Protein AF-A0A838L7D5-F1 (afdb_monomer)

Solvent-accessible surface area (backbone atoms only — not comparable to full-atom values): 5473 Å² total; per-residue (Å²): 139,84,92,75,84,77,70,86,81,80,83,78,78,87,61,82,58,65,66,62,51,52,50,50,54,49,51,53,55,47,52,52,54,34,38,75,68,65,76,38,53,61,68,57,52,37,51,53,38,52,52,53,40,52,53,53,51,52,51,35,68,75,69,67,53,58,72,66,60,54,50,52,54,46,50,53,40,50,50,52,35,50,53,46,51,51,60,57,77,74,108

Sequence (91 aa):
MNDNDQSPMQSLWSGPDPHGQAALLLVESLLHGLIEKRTLTIEEAVVIVDIAADVKAEIAADIGDAPHALQKSLSLLKSIAASLRHDLDGR

Structure (mmCIF, N/CA/C/O backbone):
data_AF-A0A838L7D5-F1
#
_entry.id   AF-A0A838L7D5-F1
#
loop_
_atom_site.group_PDB
_atom_site.id
_atom_site.type_symbol
_atom_site.label_atom_id
_atom_site.label_alt_id
_atom_site.label_comp_id
_atom_site.label_asym_id
_atom_site.label_entity_id
_atom_site.label_seq_id
_atom_site.pdbx_PDB_ins_code
_atom_site.Cartn_x
_atom_site.Cartn_y
_atom_site.Cartn_z
_atom_site.occupancy
_atom_site.B_iso_or_equiv
_atom_site.auth_seq_id
_atom_site.auth_comp_id
_atom_site.auth_asym_id
_atom_site.auth_atom_id
_atom_site.pdbx_PDB_model_num
ATOM 1 N N . MET A 1 1 ? 34.468 16.349 -37.630 1.00 41.72 1 MET A N 1
ATOM 2 C CA . MET A 1 1 ? 34.559 16.042 -36.190 1.00 41.72 1 MET A CA 1
ATOM 3 C C . MET A 1 1 ? 33.170 16.239 -35.606 1.00 41.72 1 MET A C 1
ATOM 5 O O . MET A 1 1 ? 32.627 17.316 -35.800 1.00 41.72 1 MET A O 1
ATOM 9 N N . ASN A 1 2 ? 32.564 15.200 -35.028 1.00 46.41 2 ASN A N 1
ATOM 10 C CA . ASN A 1 2 ? 31.268 15.292 -34.350 1.00 46.41 2 ASN A CA 1
ATOM 11 C C . ASN A 1 2 ? 31.547 15.226 -32.849 1.00 46.41 2 ASN A C 1
ATOM 13 O O . ASN A 1 2 ? 32.042 14.206 -32.374 1.00 46.41 2 ASN A O 1
ATOM 17 N N . ASP A 1 3 ? 31.316 16.336 -32.161 1.00 60.34 3 ASP A N 1
ATOM 18 C CA . ASP A 1 3 ? 31.534 16.493 -30.728 1.00 60.34 3 ASP A CA 1
ATOM 19 C C . ASP A 1 3 ? 30.225 16.133 -30.028 1.00 60.34 3 ASP A C 1
ATOM 21 O O . ASP A 1 3 ? 29.345 16.966 -29.827 1.00 60.34 3 ASP A O 1
ATOM 25 N N . ASN A 1 4 ? 30.031 14.838 -29.801 1.00 59.84 4 ASN A N 1
ATOM 26 C CA . ASN A 1 4 ? 28.867 14.328 -29.090 1.00 59.84 4 ASN A CA 1
ATOM 27 C C . ASN A 1 4 ? 29.335 13.314 -28.048 1.00 59.84 4 ASN A C 1
ATOM 29 O O . ASN A 1 4 ? 28.878 12.175 -28.005 1.00 59.84 4 ASN A O 1
ATOM 33 N N . ASP A 1 5 ? 30.281 13.745 -27.215 1.00 56.28 5 ASP A N 1
ATOM 34 C CA . ASP A 1 5 ? 30.702 13.018 -26.021 1.00 56.28 5 ASP A CA 1
ATOM 35 C C . ASP A 1 5 ? 29.786 13.391 -24.842 1.00 56.28 5 ASP A C 1
ATOM 37 O O . ASP A 1 5 ? 30.204 13.897 -23.799 1.00 56.28 5 ASP A O 1
ATOM 41 N N . GLN A 1 6 ? 28.474 13.196 -25.032 1.00 57.94 6 GLN A N 1
ATOM 42 C CA . GLN A 1 6 ? 27.507 13.270 -23.939 1.00 57.94 6 GLN A CA 1
ATOM 43 C C . GLN A 1 6 ? 27.714 12.041 -23.052 1.00 57.94 6 GLN A C 1
ATOM 45 O O . GLN A 1 6 ? 27.092 10.995 -23.230 1.00 57.94 6 GLN A O 1
ATOM 50 N N . SER A 1 7 ? 28.647 12.168 -22.110 1.00 54.28 7 SER A N 1
ATOM 51 C CA . SER A 1 7 ? 28.938 11.153 -21.105 1.00 54.28 7 SER A CA 1
ATOM 52 C C . SER A 1 7 ? 27.654 10.767 -20.350 1.00 54.28 7 SER A C 1
ATOM 54 O O . SER A 1 7 ? 26.977 11.652 -19.816 1.00 54.28 7 SER A O 1
ATOM 56 N N . PRO A 1 8 ? 27.311 9.472 -20.222 1.00 48.56 8 PRO A N 1
ATOM 57 C CA . PRO A 1 8 ? 26.155 9.026 -19.454 1.00 48.56 8 PRO A CA 1
ATOM 58 C C . PRO A 1 8 ? 26.488 9.042 -17.951 1.00 48.56 8 PRO A C 1
ATOM 60 O O . PRO A 1 8 ? 26.551 8.007 -17.298 1.00 48.56 8 PRO A O 1
ATOM 63 N N . MET A 1 9 ? 26.725 10.223 -17.375 1.00 45.34 9 MET A N 1
ATOM 64 C CA . MET A 1 9 ? 26.946 10.401 -15.929 1.00 45.34 9 MET A CA 1
ATOM 65 C C . MET A 1 9 ? 25.659 10.777 -15.173 1.00 45.34 9 MET A C 1
ATOM 67 O O . MET A 1 9 ? 25.712 11.465 -14.159 1.00 45.34 9 MET A O 1
ATOM 71 N N . GLN A 1 10 ? 24.485 10.321 -15.626 1.00 50.50 10 GLN A N 1
ATOM 72 C CA . GLN A 1 10 ? 23.222 10.523 -14.892 1.00 50.50 10 GLN A CA 1
ATOM 73 C C . GLN A 1 10 ? 22.804 9.361 -13.975 1.00 50.50 10 GLN A C 1
ATOM 75 O O . GLN A 1 10 ? 21.818 9.496 -13.261 1.00 50.50 10 GLN A O 1
ATOM 80 N N . SER A 1 11 ? 23.549 8.254 -13.890 1.00 48.47 11 SER A N 1
ATOM 81 C CA . SER A 1 11 ? 23.138 7.101 -13.064 1.00 48.47 11 SER A CA 1
ATO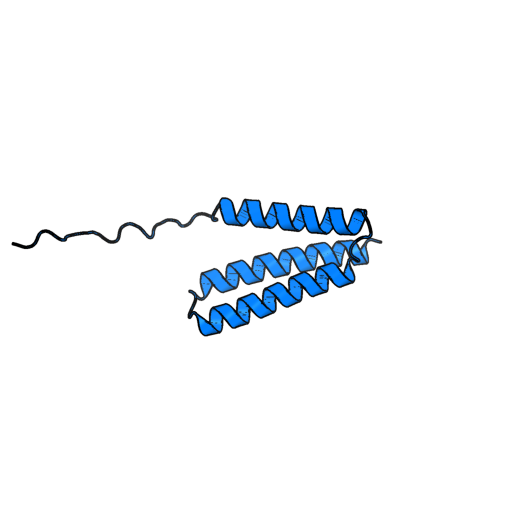M 82 C C . SER A 1 11 ? 24.016 6.878 -11.825 1.00 48.47 11 SER A C 1
ATOM 84 O O . SER A 1 11 ? 24.600 5.811 -11.653 1.00 48.47 11 SER A O 1
ATOM 86 N N . LEU A 1 12 ? 24.105 7.874 -10.939 1.00 43.47 12 LEU A N 1
ATOM 87 C CA . LEU A 1 12 ? 24.694 7.716 -9.593 1.00 43.47 12 LEU A CA 1
ATOM 88 C C . LEU A 1 12 ? 23.757 8.195 -8.474 1.00 43.47 12 LEU A C 1
ATOM 90 O O . LEU A 1 12 ? 24.199 8.596 -7.399 1.00 43.47 12 LEU A O 1
ATOM 94 N N . TRP A 1 13 ? 22.445 8.161 -8.699 1.00 48.19 13 TRP A N 1
ATOM 95 C CA . TRP A 1 13 ? 21.471 8.477 -7.655 1.00 48.19 13 TRP A CA 1
ATOM 96 C C . TRP A 1 13 ? 21.149 7.193 -6.878 1.00 48.19 13 TRP A C 1
ATOM 98 O O . TRP A 1 13 ? 20.111 6.573 -7.066 1.00 48.19 13 TRP A O 1
ATOM 108 N N . SER A 1 14 ? 22.073 6.776 -6.006 1.00 57.34 14 SER A N 1
ATOM 109 C CA . SER A 1 14 ? 21.905 5.629 -5.089 1.00 57.34 14 SER A CA 1
ATOM 110 C C . SER A 1 14 ? 21.213 6.001 -3.765 1.00 57.34 14 SER A C 1
ATOM 112 O O . SER A 1 14 ? 21.345 5.291 -2.770 1.00 57.34 14 SER A O 1
ATOM 114 N N . GLY A 1 15 ? 20.487 7.122 -3.722 1.00 61.91 15 GLY A N 1
ATOM 115 C CA . GLY A 1 15 ? 19.691 7.535 -2.564 1.00 61.91 15 GLY A CA 1
ATOM 116 C C . GLY A 1 15 ? 18.242 7.036 -2.651 1.00 61.91 15 GLY A C 1
ATOM 117 O O . GLY A 1 15 ? 17.741 6.792 -3.750 1.00 61.91 15 GLY A O 1
ATOM 118 N N . PRO A 1 16 ? 17.529 6.860 -1.524 1.00 61.22 16 PRO A N 1
ATOM 119 C CA . PRO A 1 16 ? 16.076 6.736 -1.568 1.00 61.22 16 PRO A CA 1
ATOM 120 C C . PRO A 1 16 ? 15.490 8.000 -2.211 1.00 61.22 16 PRO A C 1
ATOM 122 O O . PRO A 1 16 ? 15.81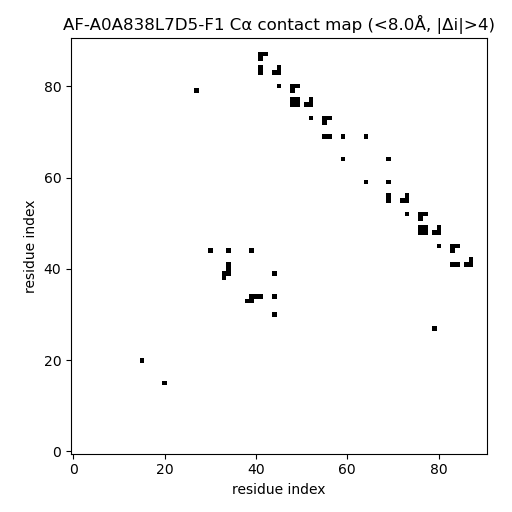9 9.101 -1.783 1.00 61.22 16 PRO A O 1
ATOM 125 N N . ASP A 1 17 ? 14.649 7.836 -3.236 1.00 75.31 17 ASP A N 1
ATOM 126 C CA . ASP A 1 17 ? 13.929 8.949 -3.856 1.00 75.31 17 ASP A CA 1
ATOM 127 C C . ASP A 1 17 ? 13.096 9.675 -2.777 1.00 75.31 17 ASP A C 1
ATOM 129 O O . ASP A 1 17 ? 12.151 9.080 -2.239 1.00 75.31 17 ASP A O 1
ATOM 133 N N . PRO A 1 18 ? 13.455 10.919 -2.404 1.00 76.44 18 PRO A N 1
ATOM 134 C CA . PRO A 1 18 ? 12.804 11.634 -1.312 1.00 76.44 18 PRO A CA 1
ATOM 135 C C . PRO A 1 18 ? 11.329 11.912 -1.615 1.00 76.44 18 PRO A C 1
ATOM 137 O O . PRO A 1 18 ? 10.518 11.949 -0.689 1.00 76.44 18 PRO A O 1
ATOM 140 N N . HIS A 1 19 ? 10.960 12.048 -2.893 1.00 80.31 19 HIS A N 1
ATOM 141 C CA . HIS A 1 19 ? 9.569 12.224 -3.296 1.00 80.31 19 HIS A CA 1
ATOM 142 C C . HIS A 1 19 ? 8.771 10.940 -3.079 1.00 80.31 19 HIS A C 1
ATOM 144 O O . HIS A 1 19 ? 7.709 10.981 -2.460 1.00 80.31 19 HIS A O 1
ATOM 150 N N . GLY A 1 20 ? 9.313 9.794 -3.503 1.00 80.94 20 GLY A N 1
ATOM 151 C CA . GLY A 1 20 ? 8.708 8.486 -3.259 1.00 80.94 20 GLY A CA 1
ATOM 152 C C . G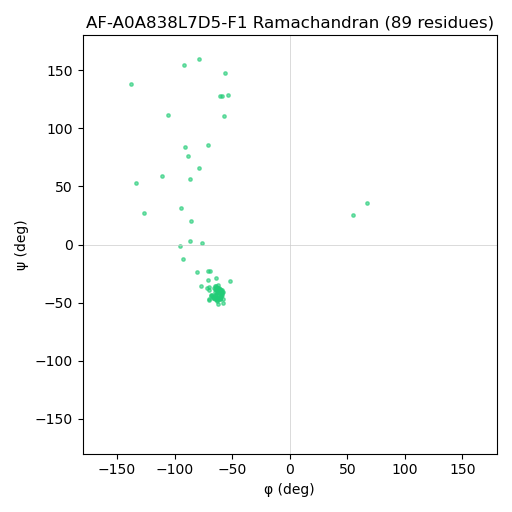LY A 1 20 ? 8.521 8.177 -1.770 1.00 80.94 20 GLY A C 1
ATOM 153 O O . GLY A 1 20 ? 7.464 7.697 -1.372 1.00 80.94 20 GLY A O 1
ATOM 154 N N . GLN A 1 21 ? 9.507 8.498 -0.926 1.00 80.81 21 GLN A N 1
ATOM 155 C CA . GLN A 1 21 ? 9.397 8.301 0.527 1.00 80.81 21 GLN A CA 1
ATOM 156 C C . GLN A 1 21 ? 8.334 9.204 1.164 1.00 80.81 21 GLN A C 1
ATOM 158 O O . GLN A 1 21 ? 7.512 8.724 1.942 1.00 80.81 21 GLN A O 1
ATOM 163 N N . ALA A 1 22 ? 8.308 10.493 0.811 1.00 84.56 22 ALA A N 1
ATOM 164 C CA . ALA A 1 22 ? 7.298 11.418 1.321 1.00 84.56 22 ALA A CA 1
ATOM 165 C C . ALA A 1 22 ? 5.879 11.018 0.881 1.00 84.56 22 ALA A C 1
ATOM 167 O O . ALA A 1 22 ? 4.947 11.082 1.681 1.00 84.56 22 ALA A O 1
ATOM 168 N N . ALA A 1 23 ? 5.719 10.564 -0.366 1.00 87.81 23 ALA A N 1
ATOM 169 C CA . ALA A 1 23 ? 4.444 10.081 -0.882 1.00 87.81 23 ALA A CA 1
ATOM 170 C C . ALA A 1 23 ? 3.963 8.824 -0.143 1.00 87.81 23 ALA A C 1
ATOM 172 O O . ALA A 1 23 ? 2.796 8.753 0.232 1.00 87.81 23 ALA A O 1
ATOM 173 N N . LEU A 1 24 ? 4.854 7.861 0.116 1.00 86.94 24 LEU A N 1
ATOM 174 C CA . LEU A 1 24 ? 4.512 6.648 0.866 1.00 86.94 24 LEU A CA 1
ATOM 175 C C . LEU A 1 24 ? 4.061 6.965 2.292 1.00 86.94 24 LEU A C 1
ATOM 177 O O . LEU A 1 24 ? 3.007 6.492 2.707 1.00 86.94 24 LEU A O 1
ATOM 181 N N . LEU A 1 25 ? 4.803 7.816 3.005 1.00 87.00 25 LEU A N 1
ATOM 182 C CA . LEU A 1 25 ? 4.444 8.223 4.366 1.00 87.00 25 LEU A CA 1
ATOM 183 C C . LEU A 1 25 ? 3.097 8.962 4.402 1.00 87.00 25 LEU A C 1
ATOM 185 O O . LEU A 1 25 ? 2.288 8.758 5.309 1.00 87.00 25 LEU A O 1
ATOM 189 N N . LEU A 1 26 ? 2.842 9.816 3.406 1.00 90.31 26 LEU A N 1
ATOM 190 C CA . LEU A 1 26 ? 1.572 10.524 3.274 1.00 90.31 26 LEU A CA 1
ATOM 191 C C . LEU A 1 26 ? 0.408 9.553 3.042 1.00 90.31 26 LEU A C 1
ATOM 193 O O . LEU A 1 26 ? -0.641 9.708 3.661 1.00 90.31 26 LEU A O 1
ATOM 197 N N . VAL A 1 27 ? 0.589 8.559 2.170 1.00 90.31 27 VAL A N 1
ATOM 198 C CA . VAL A 1 27 ? -0.431 7.540 1.882 1.00 90.31 27 VAL A CA 1
ATOM 199 C C . VAL A 1 27 ? -0.707 6.675 3.110 1.00 90.31 27 VAL A C 1
ATOM 201 O O . VAL A 1 27 ? -1.868 6.448 3.434 1.00 90.31 27 VAL A O 1
ATOM 204 N N . GLU A 1 28 ? 0.328 6.248 3.832 1.00 89.38 28 GLU A N 1
ATOM 205 C CA . GLU A 1 28 ? 0.180 5.492 5.081 1.00 89.38 28 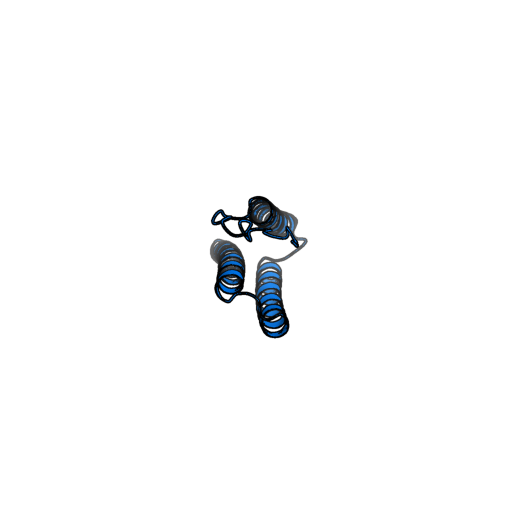GLU A CA 1
ATOM 206 C C . GLU A 1 28 ? -0.584 6.301 6.140 1.00 89.38 28 GLU A C 1
ATOM 208 O O . GLU A 1 28 ? -1.579 5.834 6.699 1.00 89.38 28 GLU A O 1
ATOM 213 N N . SER A 1 29 ? -0.205 7.568 6.329 1.00 91.38 29 SER A N 1
ATOM 214 C CA . SER A 1 29 ? -0.903 8.487 7.239 1.00 91.38 29 SER A CA 1
ATOM 215 C C . SER A 1 29 ? -2.368 8.696 6.835 1.00 91.38 29 SER A C 1
ATOM 217 O O . SER A 1 29 ? -3.252 8.780 7.690 1.00 91.38 29 SER A O 1
ATOM 219 N N . LEU A 1 30 ? -2.645 8.765 5.529 1.00 93.19 30 LEU A N 1
ATOM 220 C CA . LEU A 1 30 ? -3.999 8.895 4.999 1.00 93.19 30 LEU A CA 1
ATOM 221 C C . LEU A 1 30 ? -4.835 7.639 5.273 1.00 93.19 30 LEU A C 1
ATOM 223 O O . LEU A 1 30 ? -5.973 7.775 5.718 1.00 93.19 30 LEU A O 1
ATOM 227 N N . LEU A 1 31 ? -4.287 6.438 5.055 1.00 92.25 31 LEU A N 1
ATOM 228 C CA . LEU A 1 31 ? -4.975 5.178 5.354 1.00 92.25 31 LEU A CA 1
ATOM 229 C C . LEU A 1 31 ? -5.357 5.101 6.834 1.00 92.25 31 LEU A C 1
ATOM 231 O O . LEU A 1 31 ? -6.519 4.841 7.149 1.00 92.25 31 LEU A O 1
ATOM 235 N N . HIS A 1 32 ? -4.430 5.429 7.737 1.00 90.38 32 HIS A N 1
ATOM 236 C CA . HIS A 1 32 ? -4.717 5.482 9.172 1.00 90.38 32 HIS A CA 1
ATOM 237 C C . HIS A 1 32 ? -5.818 6.499 9.504 1.00 90.38 32 HIS A C 1
ATOM 239 O O . HIS A 1 32 ? -6.754 6.176 10.237 1.00 90.38 32 HIS A O 1
ATOM 245 N N . GLY A 1 33 ? -5.778 7.697 8.913 1.00 92.00 33 GLY A N 1
ATOM 246 C CA . GLY A 1 33 ? -6.819 8.709 9.113 1.00 92.00 33 GLY A CA 1
ATOM 247 C C . GLY A 1 33 ? -8.203 8.285 8.597 1.00 92.00 33 GLY A C 1
ATOM 248 O O . GLY A 1 33 ? -9.220 8.607 9.215 1.00 92.00 33 GLY A O 1
ATOM 249 N N . LEU A 1 34 ? -8.273 7.545 7.485 1.00 93.75 34 LEU A N 1
ATOM 250 C CA . LEU A 1 34 ? -9.530 7.000 6.952 1.00 93.75 34 LEU A CA 1
ATOM 251 C C . LEU A 1 34 ? -10.098 5.883 7.839 1.00 93.75 34 LEU A C 1
ATOM 253 O O . LEU A 1 34 ? -11.317 5.823 8.037 1.00 93.75 34 LEU A O 1
ATOM 257 N N . ILE A 1 35 ? -9.220 5.054 8.412 1.00 93.38 35 ILE A N 1
ATOM 258 C CA . ILE A 1 35 ? -9.576 4.017 9.388 1.00 93.38 35 ILE A CA 1
ATOM 259 C C . ILE A 1 35 ? -10.112 4.645 10.677 1.00 93.38 35 ILE A C 1
ATOM 261 O O . ILE A 1 35 ? -11.160 4.238 11.181 1.00 93.38 35 ILE A O 1
ATOM 265 N N . GLU A 1 36 ? -9.434 5.663 11.207 1.00 92.81 36 GLU A N 1
ATOM 266 C CA . GLU A 1 36 ? -9.863 6.380 12.414 1.00 92.81 36 GLU A CA 1
ATOM 267 C C . GLU A 1 36 ? -11.244 7.024 12.225 1.00 92.81 36 GLU A C 1
ATOM 269 O O . GLU A 1 36 ? -12.115 6.930 13.094 1.00 92.81 36 GLU A O 1
ATOM 274 N N . LYS A 1 37 ? -11.491 7.594 11.040 1.00 94.69 37 LYS A N 1
ATOM 275 C CA . LYS A 1 37 ? -12.790 8.162 10.653 1.00 94.69 37 LYS A CA 1
ATOM 276 C C . LYS A 1 37 ? -13.851 7.120 10.292 1.00 94.69 37 LYS A C 1
ATOM 278 O O . LYS A 1 37 ? -14.959 7.510 9.929 1.00 94.69 37 LYS A O 1
ATOM 283 N N . ARG A 1 38 ? -13.542 5.818 10.373 1.00 92.12 38 ARG A N 1
ATOM 284 C CA . ARG A 1 38 ? -14.439 4.699 10.016 1.00 92.12 38 ARG A CA 1
ATOM 285 C C . ARG A 1 38 ? -14.993 4.784 8.588 1.00 92.12 38 ARG A C 1
ATOM 287 O O . ARG A 1 38 ? -16.070 4.271 8.310 1.00 92.12 38 ARG A O 1
ATOM 294 N N . THR A 1 39 ? -14.273 5.462 7.694 1.00 96.00 39 THR A N 1
ATOM 295 C CA . THR A 1 39 ? -14.597 5.506 6.257 1.00 96.00 39 THR A CA 1
ATOM 296 C C . THR A 1 39 ? -14.102 4.247 5.547 1.00 96.00 39 THR A C 1
ATOM 298 O O . THR A 1 39 ? -14.625 3.882 4.501 1.00 96.00 39 THR A O 1
ATOM 301 N N . LEU A 1 40 ? -13.100 3.597 6.136 1.00 93.62 40 LEU A N 1
ATOM 302 C CA . LEU A 1 40 ? -12.466 2.379 5.666 1.00 93.62 40 LEU A CA 1
ATOM 303 C C . LEU A 1 40 ? -12.236 1.466 6.877 1.00 93.62 40 LEU A C 1
ATOM 305 O O . LEU A 1 40 ? -11.835 1.939 7.943 1.00 93.62 40 LEU A O 1
ATOM 309 N N . THR A 1 41 ? -12.485 0.172 6.745 1.00 93.94 41 THR A N 1
ATOM 310 C CA . THR A 1 41 ? -12.061 -0.828 7.730 1.00 93.94 41 THR A CA 1
ATOM 311 C C . THR A 1 41 ? -10.580 -1.160 7.552 1.00 93.94 41 THR A C 1
ATOM 313 O O . THR A 1 41 ? -9.990 -0.934 6.495 1.00 93.94 41 THR A O 1
ATOM 316 N N . ILE A 1 42 ? -9.953 -1.709 8.596 1.00 91.69 42 ILE A N 1
ATOM 317 C CA . ILE A 1 42 ? -8.556 -2.160 8.507 1.00 91.69 42 ILE A CA 1
ATOM 318 C C . ILE A 1 42 ? -8.425 -3.290 7.471 1.00 91.69 42 ILE A C 1
ATOM 320 O O . ILE A 1 42 ? -7.466 -3.310 6.706 1.00 91.69 42 ILE A O 1
ATOM 324 N N . GLU A 1 43 ? -9.411 -4.186 7.386 1.00 93.06 43 GLU A N 1
ATOM 325 C CA . GLU A 1 43 ? -9.443 -5.279 6.405 1.00 93.06 43 GLU A CA 1
ATOM 326 C C . GLU A 1 43 ? -9.481 -4.745 4.966 1.00 93.06 43 GLU A C 1
ATOM 328 O O . GLU A 1 43 ? -8.688 -5.169 4.127 1.00 93.06 43 GLU A O 1
ATOM 333 N N . GLU A 1 44 ? -10.333 -3.753 4.690 1.00 93.62 44 GLU A N 1
ATOM 334 C CA . GLU A 1 44 ? -10.373 -3.072 3.390 1.00 93.62 44 GLU A CA 1
ATOM 335 C C . GLU A 1 44 ? -9.046 -2.367 3.076 1.00 93.62 44 GLU A C 1
ATOM 337 O O . GLU A 1 44 ? -8.590 -2.402 1.934 1.00 93.62 44 GLU A O 1
ATOM 342 N N . ALA A 1 45 ? -8.387 -1.772 4.076 1.00 92.62 45 ALA A N 1
ATOM 343 C CA . ALA A 1 45 ? -7.070 -1.156 3.907 1.00 92.62 45 ALA A CA 1
ATOM 344 C C . ALA A 1 45 ? -6.006 -2.171 3.483 1.00 92.62 45 ALA A C 1
ATOM 346 O O . ALA A 1 45 ? -5.242 -1.911 2.554 1.00 92.62 45 ALA A O 1
ATOM 347 N N . VAL A 1 46 ? -5.975 -3.333 4.139 1.00 92.06 46 VAL A N 1
ATOM 348 C CA . VAL A 1 46 ? -5.052 -4.423 3.802 1.00 92.06 46 VAL A CA 1
ATOM 349 C C . VAL A 1 46 ? -5.295 -4.899 2.371 1.00 92.06 46 VAL A C 1
ATOM 351 O O . VAL A 1 46 ? -4.342 -4.990 1.600 1.00 92.06 46 VAL A O 1
ATOM 354 N N . VAL A 1 47 ? -6.558 -5.111 1.985 1.00 93.56 47 VAL A N 1
ATOM 355 C CA . VAL A 1 47 ? -6.923 -5.525 0.621 1.00 93.56 47 VAL A CA 1
ATOM 356 C C . VAL A 1 47 ? -6.468 -4.500 -0.421 1.00 93.56 47 VAL A C 1
ATOM 358 O O . VAL A 1 47 ? -5.915 -4.884 -1.448 1.00 93.56 47 VAL A O 1
ATOM 361 N N . ILE A 1 48 ? -6.643 -3.199 -0.167 1.00 92.50 48 ILE A N 1
ATOM 362 C CA . ILE A 1 48 ? -6.181 -2.139 -1.081 1.00 92.50 48 ILE A CA 1
ATOM 363 C C . ILE A 1 48 ? -4.664 -2.213 -1.295 1.00 92.50 48 ILE A C 1
ATOM 365 O O . ILE A 1 48 ? -4.195 -2.091 -2.429 1.00 92.50 48 ILE A O 1
ATOM 369 N N . VAL A 1 49 ? -3.893 -2.407 -0.223 1.00 92.31 49 VAL A N 1
ATOM 370 C CA . VAL A 1 49 ? -2.428 -2.475 -0.308 1.00 92.31 49 VAL A CA 1
ATOM 371 C C . VAL A 1 49 ? -1.968 -3.752 -1.015 1.00 92.31 49 VAL A C 1
ATOM 373 O O . VAL A 1 49 ? -1.043 -3.685 -1.827 1.00 92.31 49 VAL A O 1
ATOM 376 N N . ASP A 1 50 ? -2.623 -4.888 -0.765 1.00 90.69 50 ASP A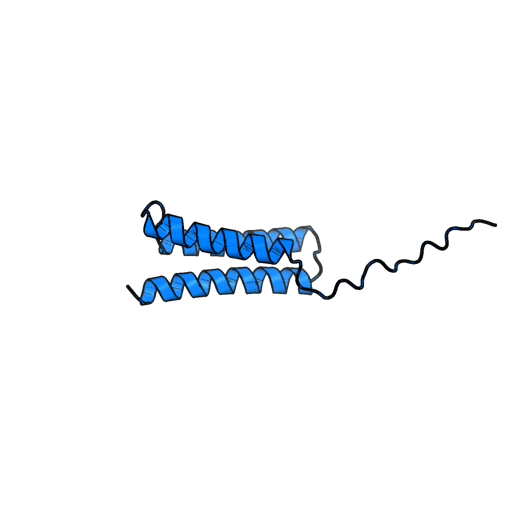 N 1
ATOM 377 C CA . ASP A 1 50 ? -2.333 -6.148 -1.457 1.00 90.69 50 ASP A CA 1
ATOM 378 C C . ASP A 1 50 ? -2.622 -6.017 -2.971 1.00 90.69 50 ASP A C 1
ATOM 380 O O . ASP A 1 50 ? -1.748 -6.316 -3.785 1.00 90.69 50 ASP A O 1
ATOM 384 N N . ILE A 1 51 ? -3.766 -5.436 -3.363 1.00 92.75 51 ILE A N 1
ATOM 385 C CA . ILE A 1 51 ? -4.089 -5.150 -4.776 1.00 92.75 51 ILE A CA 1
ATOM 386 C C . ILE A 1 51 ? -3.033 -4.234 -5.411 1.00 92.75 51 ILE A C 1
ATOM 388 O O . ILE A 1 51 ? -2.602 -4.466 -6.539 1.00 92.75 51 ILE A O 1
ATOM 392 N N . ALA A 1 52 ? -2.587 -3.192 -4.705 1.00 90.56 52 ALA A N 1
ATOM 393 C CA . ALA A 1 52 ? -1.548 -2.299 -5.216 1.00 90.56 52 ALA A CA 1
ATOM 394 C C . ALA A 1 52 ? -0.211 -3.031 -5.448 1.00 90.56 52 ALA A C 1
ATOM 396 O O . ALA A 1 52 ? 0.513 -2.709 -6.395 1.00 90.56 52 ALA A O 1
ATOM 397 N N . ALA A 1 53 ? 0.119 -4.013 -4.604 1.00 89.06 53 ALA A N 1
ATOM 398 C CA . ALA A 1 53 ? 1.312 -4.839 -4.763 1.00 89.06 53 ALA A CA 1
ATOM 399 C C . ALA A 1 53 ? 1.206 -5.755 -5.986 1.00 89.06 53 ALA A C 1
ATOM 401 O O . ALA A 1 53 ? 2.160 -5.826 -6.766 1.00 89.06 53 ALA A O 1
ATOM 402 N N . ASP A 1 54 ? 0.047 -6.381 -6.187 1.00 89.25 54 ASP A N 1
ATOM 403 C CA . ASP A 1 54 ? -0.219 -7.238 -7.343 1.00 89.25 54 ASP A CA 1
ATOM 404 C C . ASP A 1 54 ? -0.147 -6.438 -8.648 1.00 89.25 54 ASP A C 1
ATOM 406 O O . ASP A 1 54 ? 0.621 -6.783 -9.547 1.00 89.25 54 ASP A O 1
ATOM 410 N N . VAL A 1 55 ? -0.822 -5.287 -8.712 1.00 89.62 55 VAL A N 1
ATOM 411 C CA . VAL A 1 55 ? -0.773 -4.388 -9.877 1.00 89.62 55 VA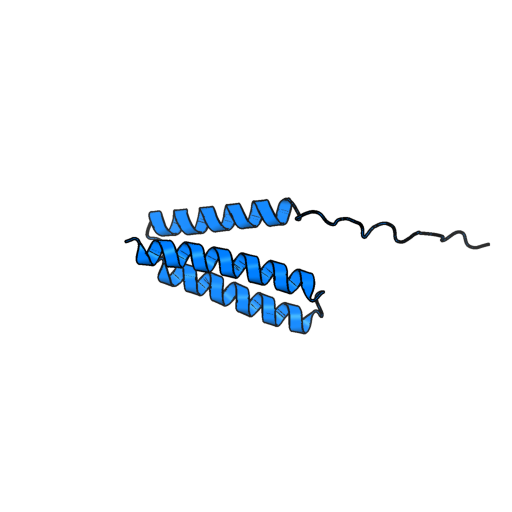L A CA 1
ATOM 412 C C . VAL A 1 55 ? 0.659 -3.922 -10.163 1.00 89.62 55 VAL A C 1
ATOM 414 O O . VAL A 1 55 ? 1.081 -3.882 -11.318 1.00 89.62 55 VAL A O 1
ATOM 417 N N . LYS A 1 56 ? 1.458 -3.596 -9.135 1.00 85.69 56 LYS A N 1
ATOM 418 C CA . LYS A 1 56 ? 2.869 -3.220 -9.338 1.00 85.69 56 LYS A CA 1
ATOM 419 C C . LYS A 1 56 ? 3.698 -4.387 -9.888 1.00 85.69 56 LYS A C 1
ATOM 421 O O . LYS A 1 56 ? 4.608 -4.136 -10.681 1.00 85.69 56 LYS A O 1
ATOM 426 N N . ALA A 1 57 ? 3.413 -5.623 -9.480 1.00 85.00 57 ALA A N 1
ATOM 427 C CA . ALA A 1 57 ? 4.079 -6.811 -10.003 1.00 85.00 57 ALA A CA 1
ATOM 428 C C . ALA A 1 57 ? 3.720 -7.066 -11.476 1.00 85.00 57 ALA A C 1
ATOM 430 O O . ALA A 1 57 ? 4.624 -7.307 -12.276 1.00 85.00 57 ALA A O 1
ATOM 431 N N . GLU A 1 58 ? 2.443 -6.936 -11.842 1.00 85.69 58 GLU A N 1
ATOM 432 C CA . GLU A 1 58 ? 1.968 -7.070 -13.227 1.00 85.69 58 GLU A CA 1
ATOM 433 C C . GLU A 1 58 ? 2.583 -6.002 -14.140 1.00 85.69 58 GLU A C 1
ATOM 435 O O . GLU A 1 58 ? 3.230 -6.321 -15.134 1.00 85.69 58 GLU A O 1
ATOM 440 N N . ILE A 1 59 ? 2.498 -4.727 -13.746 1.00 82.94 59 ILE A N 1
ATOM 441 C CA . ILE A 1 59 ? 3.058 -3.612 -14.523 1.00 82.94 59 ILE A CA 1
ATOM 442 C C . ILE A 1 59 ? 4.570 -3.777 -14.728 1.00 82.94 59 ILE A C 1
ATOM 444 O O . ILE A 1 59 ? 5.099 -3.464 -15.793 1.00 82.94 59 ILE A O 1
ATOM 448 N N . ALA A 1 60 ? 5.300 -4.248 -13.716 1.00 80.50 60 ALA A N 1
ATOM 449 C CA . ALA A 1 60 ? 6.740 -4.442 -13.846 1.00 80.50 60 ALA A CA 1
ATOM 450 C C . ALA A 1 60 ? 7.107 -5.620 -14.758 1.00 80.50 60 ALA A C 1
ATOM 452 O O . ALA A 1 60 ? 8.140 -5.549 -15.429 1.00 80.50 60 ALA A O 1
ATOM 453 N N . ALA A 1 61 ? 6.268 -6.661 -14.812 1.00 74.75 61 ALA A N 1
ATOM 454 C CA . ALA A 1 61 ? 6.410 -7.744 -15.781 1.00 74.75 61 ALA A CA 1
ATOM 455 C C . ALA A 1 61 ? 6.221 -7.234 -17.221 1.00 74.75 61 ALA A C 1
ATOM 457 O O . ALA A 1 61 ? 6.974 -7.638 -18.106 1.00 74.75 61 ALA A O 1
ATOM 458 N N . ASP A 1 62 ? 5.296 -6.293 -17.428 1.00 75.88 62 ASP A N 1
ATOM 459 C CA . ASP A 1 62 ? 4.998 -5.720 -18.746 1.00 75.88 62 ASP A CA 1
ATOM 460 C C . ASP A 1 62 ? 6.036 -4.687 -19.219 1.00 75.88 62 ASP A C 1
ATOM 462 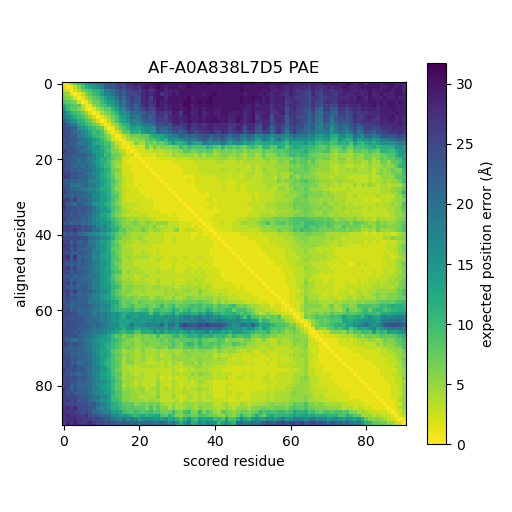O O . ASP A 1 62 ? 6.339 -4.600 -20.409 1.00 75.88 62 ASP A O 1
ATOM 466 N N . ILE A 1 63 ? 6.592 -3.890 -18.300 1.00 71.69 63 ILE A N 1
ATOM 467 C CA . ILE A 1 63 ? 7.490 -2.764 -18.626 1.00 71.69 63 ILE A CA 1
ATOM 468 C C . ILE A 1 63 ? 8.975 -3.173 -18.603 1.00 71.69 63 ILE A C 1
ATOM 470 O O . ILE A 1 63 ? 9.830 -2.438 -19.099 1.00 71.69 63 ILE A O 1
ATOM 474 N N . GLY A 1 64 ? 9.307 -4.354 -18.069 1.00 62.53 64 GLY A N 1
ATOM 475 C CA . GLY A 1 64 ? 10.698 -4.797 -17.927 1.00 62.53 64 GLY A CA 1
ATOM 476 C C . GLY A 1 64 ? 11.477 -3.947 -16.920 1.00 62.53 64 GLY A C 1
ATOM 477 O O . GLY A 1 64 ? 12.656 -3.657 -17.127 1.00 62.53 64 GLY A O 1
ATOM 478 N N . ASP A 1 65 ? 10.796 -3.508 -15.855 1.00 64.25 65 ASP A N 1
ATOM 479 C CA . ASP A 1 65 ? 11.372 -2.675 -14.797 1.00 64.25 65 ASP A CA 1
ATOM 480 C C . ASP A 1 65 ? 12.604 -3.369 -14.180 1.00 64.25 65 ASP A C 1
ATOM 482 O O . ASP A 1 65 ? 12.671 -4.601 -14.092 1.00 64.25 65 ASP A O 1
ATOM 486 N N . ALA A 1 66 ? 13.600 -2.595 -13.740 1.00 71.69 66 ALA A N 1
ATOM 487 C CA . ALA A 1 66 ? 14.818 -3.177 -13.179 1.00 71.69 66 ALA A CA 1
ATOM 488 C C . ALA A 1 66 ? 14.454 -4.023 -11.936 1.00 71.69 66 ALA A C 1
ATOM 490 O O . ALA A 1 66 ? 13.824 -3.487 -11.017 1.00 71.69 66 ALA A O 1
ATOM 491 N N . PRO A 1 67 ? 14.877 -5.303 -11.833 1.00 73.12 67 PRO A N 1
ATOM 492 C CA . PRO A 1 67 ? 14.420 -6.222 -10.779 1.00 73.12 67 PRO A CA 1
ATOM 493 C C . PRO A 1 67 ? 14.549 -5.669 -9.351 1.00 73.12 67 PRO A C 1
ATOM 495 O O . PRO A 1 67 ? 13.725 -5.945 -8.481 1.00 73.12 67 PRO A O 1
ATOM 498 N N . HIS A 1 68 ? 15.562 -4.831 -9.119 1.00 75.38 68 HIS A N 1
ATOM 499 C CA . HIS A 1 68 ? 15.821 -4.188 -7.835 1.00 75.38 68 HIS A CA 1
ATOM 500 C C . HIS A 1 68 ? 14.805 -3.084 -7.478 1.00 75.38 68 HIS A C 1
ATOM 502 O O . HIS A 1 68 ? 14.429 -2.943 -6.313 1.00 75.38 68 HIS A O 1
ATOM 508 N N . ALA A 1 69 ? 14.340 -2.300 -8.456 1.00 74.88 69 ALA A N 1
ATOM 509 C CA . ALA A 1 69 ? 13.347 -1.248 -8.232 1.00 74.88 69 ALA A CA 1
ATOM 510 C C . ALA A 1 69 ? 11.98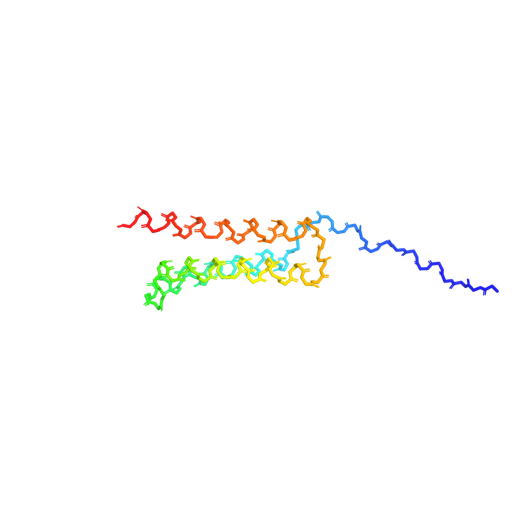3 -1.855 -7.875 1.00 74.88 69 ALA A C 1
ATOM 512 O O . ALA A 1 69 ? 11.373 -1.456 -6.880 1.00 74.88 69 ALA A O 1
ATOM 513 N N . LEU A 1 70 ? 11.569 -2.897 -8.606 1.00 79.50 70 LEU A N 1
ATOM 514 C CA . LEU A 1 70 ? 10.368 -3.672 -8.298 1.00 79.50 70 LEU A CA 1
ATOM 515 C C . LEU A 1 70 ? 10.433 -4.279 -6.893 1.00 79.50 70 LEU A C 1
ATOM 517 O O . LEU A 1 70 ? 9.506 -4.102 -6.103 1.00 79.50 70 LEU A O 1
ATOM 521 N N . GLN A 1 71 ? 11.533 -4.961 -6.557 1.00 83.31 71 GLN A N 1
ATOM 522 C CA . GLN A 1 71 ? 11.686 -5.589 -5.246 1.00 83.31 71 GLN A CA 1
ATOM 523 C C . GLN A 1 71 ? 11.568 -4.568 -4.109 1.00 83.31 71 GLN A C 1
ATOM 525 O O . GLN A 1 71 ? 10.904 -4.834 -3.106 1.00 83.31 71 GLN A O 1
ATOM 530 N N . LYS A 1 72 ? 12.161 -3.380 -4.279 1.00 83.31 72 LYS A N 1
ATOM 531 C CA . LYS A 1 72 ? 12.064 -2.294 -3.302 1.00 83.31 72 LYS A CA 1
ATOM 532 C C . LYS A 1 72 ? 10.628 -1.786 -3.156 1.00 83.31 72 LYS A C 1
ATOM 534 O O . LYS A 1 72 ? 10.154 -1.665 -2.029 1.00 83.31 72 LYS A O 1
ATOM 539 N N . SER A 1 73 ? 9.920 -1.540 -4.260 1.00 82.69 73 SER A N 1
ATOM 540 C CA . SER A 1 73 ? 8.510 -1.122 -4.226 1.00 82.69 73 SER A CA 1
ATOM 541 C C . SER A 1 73 ? 7.612 -2.162 -3.551 1.00 82.69 73 SER A C 1
ATOM 543 O O . SER A 1 73 ? 6.822 -1.806 -2.681 1.00 82.69 73 SER A O 1
ATOM 545 N N . LEU A 1 74 ? 7.772 -3.447 -3.884 1.00 86.62 74 LEU A N 1
ATOM 546 C CA . LEU A 1 74 ? 7.002 -4.528 -3.261 1.00 86.62 74 LEU A CA 1
ATOM 547 C C . LEU A 1 74 ? 7.318 -4.675 -1.773 1.00 86.62 74 LEU A C 1
ATOM 549 O O . LEU A 1 74 ? 6.414 -4.922 -0.980 1.00 86.62 74 LEU A O 1
ATOM 553 N N . SER A 1 75 ? 8.583 -4.516 -1.375 1.00 87.56 75 SER A N 1
ATOM 554 C CA . SER A 1 75 ? 8.963 -4.549 0.039 1.00 87.56 75 SER A CA 1
ATOM 555 C C . SER A 1 75 ? 8.279 -3.435 0.828 1.00 87.56 75 SER A C 1
ATOM 557 O O . SER A 1 75 ? 7.804 -3.692 1.928 1.00 87.56 75 SER A O 1
ATOM 559 N N . LEU A 1 76 ? 8.201 -2.224 0.269 1.00 88.81 76 LEU A N 1
ATOM 560 C CA . LEU A 1 76 ? 7.550 -1.083 0.917 1.00 88.81 76 LEU A CA 1
ATOM 561 C C . LEU A 1 76 ? 6.042 -1.313 1.075 1.00 88.81 76 LEU A C 1
ATOM 563 O O . LEU A 1 76 ? 5.517 -1.142 2.170 1.00 88.81 76 LEU A O 1
ATOM 567 N N . LEU A 1 77 ? 5.362 -1.788 0.027 1.00 89.75 77 LEU A N 1
ATOM 568 C CA . LEU A 1 77 ? 3.935 -2.126 0.099 1.00 89.75 77 LEU A CA 1
ATOM 569 C C . LEU A 1 77 ? 3.663 -3.233 1.129 1.00 89.75 77 LEU A C 1
ATOM 571 O O . LEU A 1 77 ? 2.743 -3.119 1.935 1.00 89.75 77 LEU A O 1
ATOM 575 N N . LYS A 1 78 ? 4.514 -4.264 1.181 1.00 88.88 78 LYS A N 1
ATOM 576 C CA . LYS A 1 78 ? 4.413 -5.329 2.189 1.00 88.88 78 LYS A CA 1
ATOM 577 C C . LYS A 1 78 ? 4.615 -4.818 3.614 1.00 88.88 78 LYS A C 1
ATOM 579 O O . LYS A 1 78 ? 3.935 -5.300 4.515 1.00 88.88 78 LYS A O 1
ATOM 584 N N . SER A 1 79 ? 5.517 -3.859 3.829 1.00 88.94 79 SER A N 1
ATOM 585 C CA . SER A 1 79 ? 5.699 -3.227 5.141 1.00 88.94 79 SER A CA 1
ATOM 586 C C . SER A 1 79 ? 4.449 -2.466 5.588 1.00 88.94 79 SER A C 1
ATOM 588 O O . SER A 1 79 ? 4.047 -2.623 6.737 1.00 88.94 79 SER A O 1
ATOM 590 N N . ILE A 1 80 ? 3.791 -1.730 4.685 1.00 88.88 80 ILE A N 1
ATOM 591 C CA . ILE A 1 80 ? 2.528 -1.032 4.988 1.00 88.88 80 ILE A CA 1
ATOM 592 C C . ILE A 1 80 ? 1.432 -2.048 5.341 1.00 88.88 80 ILE A C 1
ATOM 594 O O . ILE A 1 80 ? 0.777 -1.918 6.373 1.00 88.88 80 ILE A O 1
ATOM 598 N N . ALA A 1 81 ? 1.266 -3.109 4.542 1.00 87.75 81 ALA A N 1
ATOM 599 C CA . ALA A 1 81 ? 0.291 -4.163 4.835 1.00 87.75 81 ALA A CA 1
ATOM 600 C C . ALA A 1 81 ? 0.561 -4.846 6.188 1.00 87.75 81 ALA A C 1
ATOM 602 O O . ALA A 1 81 ? -0.372 -5.146 6.929 1.00 87.75 81 ALA A O 1
ATOM 603 N N . ALA A 1 82 ? 1.832 -5.078 6.533 1.00 87.69 82 ALA A N 1
ATOM 604 C CA . ALA A 1 82 ? 2.212 -5.629 7.830 1.00 87.69 82 ALA A CA 1
ATOM 605 C C . ALA A 1 82 ? 1.882 -4.678 8.992 1.00 87.69 82 ALA A C 1
ATOM 607 O O . ALA A 1 82 ? 1.376 -5.145 10.010 1.00 87.69 82 ALA A O 1
ATOM 608 N N . SER A 1 83 ? 2.110 -3.369 8.833 1.00 88.06 83 SER A N 1
ATOM 609 C CA . SER A 1 83 ? 1.722 -2.362 9.831 1.00 88.06 83 SER A CA 1
ATOM 610 C C . SER A 1 83 ? 0.209 -2.365 10.066 1.00 88.06 83 SER A C 1
ATOM 612 O O . SER A 1 83 ? -0.246 -2.452 11.201 1.00 88.06 83 SER A O 1
ATOM 614 N N . LEU A 1 84 ? -0.582 -2.385 8.991 1.00 87.94 84 LEU A N 1
ATOM 615 C CA . LEU A 1 84 ? -2.045 -2.429 9.081 1.00 87.94 84 LEU A CA 1
ATOM 616 C C . LEU A 1 84 ? -2.558 -3.718 9.741 1.00 87.94 84 LEU A C 1
ATOM 618 O O . LEU A 1 84 ? -3.497 -3.676 10.530 1.00 87.94 84 LEU A O 1
ATOM 622 N N . ARG A 1 85 ? -1.942 -4.869 9.443 1.00 87.94 85 ARG A N 1
ATOM 623 C CA . ARG A 1 85 ? -2.287 -6.150 10.086 1.00 87.94 85 ARG A CA 1
ATOM 624 C C . ARG A 1 85 ? -1.941 -6.149 11.576 1.00 87.94 85 ARG A C 1
ATOM 626 O O . ARG A 1 85 ? -2.719 -6.658 12.369 1.00 87.94 85 ARG A O 1
ATOM 633 N N . HIS A 1 86 ? -0.828 -5.533 11.969 1.00 87.94 86 HIS A N 1
ATOM 634 C CA . HIS A 1 86 ? -0.506 -5.356 13.385 1.00 87.94 86 HIS A CA 1
ATOM 635 C C . HIS A 1 86 ? -1.571 -4.513 14.110 1.00 87.94 86 HIS A C 1
ATOM 637 O O . HIS A 1 86 ? -1.980 -4.851 15.220 1.00 87.94 86 HIS A O 1
ATOM 643 N N . ASP A 1 87 ? -2.078 -3.461 13.466 1.00 82.31 87 ASP A N 1
ATOM 644 C CA . ASP A 1 87 ? -3.156 -2.635 14.020 1.00 82.31 87 ASP A CA 1
ATOM 645 C C . ASP A 1 87 ? -4.510 -3.364 14.086 1.00 82.31 87 ASP A C 1
ATOM 647 O O . ASP A 1 87 ? -5.367 -2.990 14.891 1.00 82.31 87 ASP A O 1
ATOM 651 N N . LEU A 1 88 ? -4.709 -4.401 13.263 1.00 80.19 88 LEU A N 1
ATOM 652 C CA . LEU A 1 88 ? -5.863 -5.299 13.345 1.00 80.19 88 LEU A CA 1
ATOM 653 C C . LEU A 1 88 ? -5.782 -6.190 14.590 1.00 80.19 88 LEU A C 1
ATOM 655 O O . LEU A 1 88 ? -6.758 -6.284 15.327 1.00 80.19 88 LEU A O 1
ATOM 659 N N . ASP A 1 89 ? -4.621 -6.805 14.831 1.00 78.56 89 ASP A N 1
ATOM 660 C CA . ASP A 1 89 ? -4.401 -7.741 15.943 1.00 78.56 89 ASP A CA 1
ATOM 661 C C . ASP A 1 89 ? -4.370 -7.044 17.319 1.00 78.56 89 ASP A C 1
ATOM 663 O O . ASP A 1 89 ? -4.586 -7.677 18.353 1.00 78.56 89 ASP A O 1
ATOM 667 N N . GLY A 1 90 ? -4.079 -5.739 17.345 1.00 69.88 90 GLY A N 1
ATOM 668 C CA . GLY A 1 90 ? -4.008 -4.922 18.560 1.00 69.88 90 GLY A CA 1
ATOM 669 C C . GLY A 1 90 ? -5.333 -4.304 19.035 1.00 69.88 90 GLY A C 1
ATOM 670 O O . GLY A 1 90 ? -5.305 -3.536 20.002 1.00 69.88 90 GLY A O 1
ATOM 671 N N . ARG A 1 91 ? -6.465 -4.579 18.371 1.00 55.38 91 ARG A N 1
ATOM 672 C CA . ARG A 1 91 ? -7.808 -4.060 18.710 1.00 55.38 91 ARG A CA 1
ATOM 673 C C . ARG A 1 91 ? -8.721 -5.128 19.300 1.00 55.38 91 ARG A C 1
ATOM 675 O O . ARG A 1 91 ? -9.547 -4.737 20.157 1.00 55.38 91 ARG A O 1
#

Secondary structure (DSSP, 8-state):
--------------S--HHHHHHHHHHHHHHHHHHHTTSS-HHHHHHHHHHHHHHHHHHHHHHT--HHHHHHHHHHHHHHHHHHHHHHHT-

pLDDT: mean 79.68, std 14.8, range [41.72, 96.0]

Mean predicted aligned error: 10.05 Å

Foldseek 3Di:
DDPDPPDPPPPPCPDDPVVVVVVLVVVLVVLVVCCVVVVDPLVRVLVVLVVVL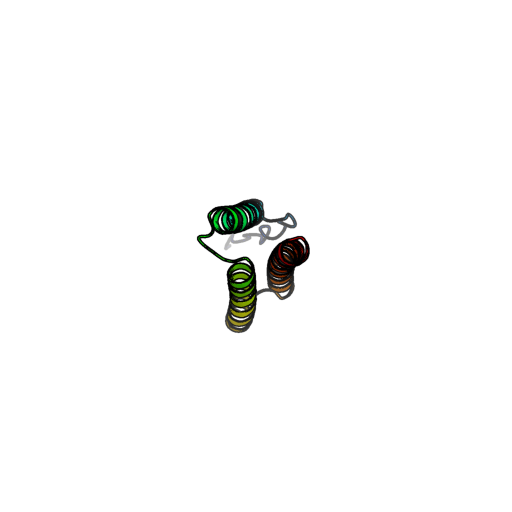VVLVVVCVVVVPDPVVNVVVNVSSVVSSVVSVVVVVVD

Organism: NCBI:txid2683589

Radius of gyration: 18.23 Å; Cα contacts (8 Å, |Δi|>4): 38; chains: 1; bounding box: 49×24×55 Å

Nearest PDB structures (foldseek):
  8h7e-assembly1_B  TM=4.865E-01  e=3.895E+00  synthetic construct